Protein AF-A0A6M0M9L5-F1 (afdb_monomer_lite)

pLDDT: mean 87.01, std 11.63, range [43.94, 95.31]

Structure (mmCIF, N/CA/C/O backbone):
data_AF-A0A6M0M9L5-F1
#
_entry.id   AF-A0A6M0M9L5-F1
#
loop_
_atom_site.group_PDB
_atom_site.id
_atom_site.type_symbol
_atom_site.lab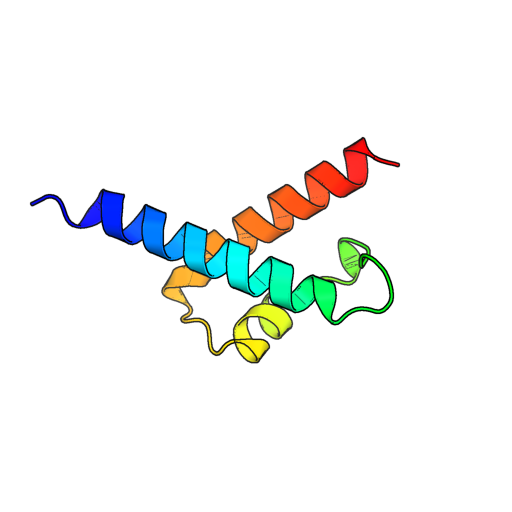el_atom_id
_atom_site.label_alt_id
_atom_site.label_comp_id
_atom_site.label_asym_id
_atom_site.label_entity_id
_atom_site.label_seq_id
_atom_site.pdbx_PDB_ins_code
_atom_site.Cartn_x
_atom_site.Cartn_y
_atom_site.Cartn_z
_atom_site.occupancy
_atom_site.B_iso_or_equiv
_atom_site.auth_seq_id
_atom_site.auth_comp_id
_atom_site.auth_asym_id
_atom_site.auth_atom_id
_atom_site.pdbx_PDB_model_num
ATOM 1 N N . MET A 1 1 ? -5.781 17.807 24.671 1.00 43.94 1 MET A N 1
ATOM 2 C CA . MET A 1 1 ? -6.200 17.025 23.489 1.00 43.94 1 MET A CA 1
ATOM 3 C C . MET A 1 1 ? -4.974 16.866 22.595 1.00 43.94 1 MET A C 1
ATOM 5 O O . MET A 1 1 ? -4.624 17.807 21.902 1.00 43.94 1 MET A O 1
ATOM 9 N N . PHE A 1 2 ? -4.258 15.743 22.704 1.00 47.59 2 PHE A N 1
ATOM 10 C CA . PHE A 1 2 ? -3.039 15.446 21.924 1.00 47.59 2 PHE A CA 1
ATOM 11 C C . PHE A 1 2 ? -3.243 14.288 20.924 1.00 47.59 2 PHE A C 1
ATOM 13 O O . PHE A 1 2 ? -2.271 13.803 20.358 1.00 47.59 2 PHE A O 1
ATOM 20 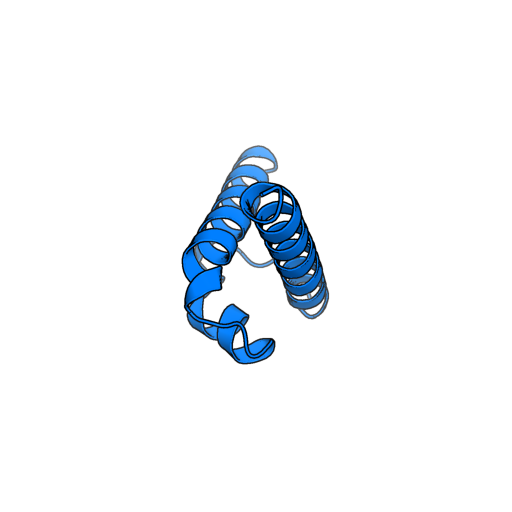N N . GLY A 1 3 ? -4.493 13.868 20.676 1.00 52.06 3 GLY A N 1
ATOM 21 C CA . GLY A 1 3 ? -4.799 12.729 19.796 1.00 52.06 3 GLY A CA 1
ATOM 22 C C . GLY A 1 3 ? -4.355 12.941 18.346 1.00 52.06 3 GLY A C 1
ATOM 23 O O . GLY A 1 3 ? -3.666 12.110 17.774 1.00 52.06 3 GLY A O 1
ATOM 24 N N . SER A 1 4 ? -4.583 14.126 17.779 1.00 66.75 4 SER A N 1
ATOM 25 C CA . SER A 1 4 ? -4.563 14.285 16.319 1.00 66.75 4 SER A CA 1
ATOM 26 C C . SER A 1 4 ? -3.199 14.150 15.624 1.00 66.75 4 SER A C 1
ATOM 28 O O . SER A 1 4 ? -3.169 13.872 14.432 1.00 66.75 4 SER A O 1
ATOM 30 N N . LYS A 1 5 ? -2.068 14.359 16.315 1.00 70.69 5 LYS A N 1
ATOM 31 C CA . LYS A 1 5 ? -0.727 14.256 15.691 1.00 70.69 5 LYS A CA 1
ATOM 32 C C . LYS A 1 5 ? -0.093 12.880 15.868 1.00 70.69 5 LYS A C 1
ATOM 34 O O . LYS A 1 5 ? 0.552 12.388 14.950 1.00 70.69 5 LYS A O 1
ATOM 39 N N . GLN A 1 6 ? -0.271 12.279 17.043 1.00 77.50 6 GLN A N 1
ATOM 40 C CA . GLN A 1 6 ? 0.275 10.957 17.344 1.00 77.50 6 GLN A CA 1
ATOM 41 C C . GLN A 1 6 ? -0.481 9.871 16.575 1.00 77.50 6 GLN A C 1
ATOM 43 O O . GLN A 1 6 ? 0.150 8.968 16.037 1.00 77.50 6 GLN A O 1
ATOM 48 N N . GLU A 1 7 ? -1.805 10.008 16.454 1.00 79.38 7 GLU A N 1
ATOM 49 C CA . GLU A 1 7 ? -2.642 9.100 15.663 1.00 79.38 7 GLU A CA 1
ATOM 50 C C . GLU A 1 7 ? -2.270 9.162 14.175 1.00 79.38 7 GLU A C 1
ATOM 52 O O . GLU A 1 7 ? -1.955 8.134 13.588 1.00 79.38 7 GLU A O 1
ATOM 57 N N . ALA A 1 8 ? -2.154 10.363 13.594 1.00 81.38 8 ALA A N 1
ATOM 58 C CA . ALA A 1 8 ? -1.762 10.523 12.190 1.00 81.38 8 ALA A CA 1
ATOM 59 C C . ALA A 1 8 ? -0.352 9.976 11.886 1.00 81.38 8 ALA A C 1
ATOM 61 O O . ALA A 1 8 ? -0.112 9.414 10.817 1.00 81.38 8 ALA A O 1
ATOM 62 N N . GLN A 1 9 ? 0.593 10.121 12.822 1.00 86.38 9 GLN A N 1
ATOM 63 C CA . GLN A 1 9 ? 1.942 9.576 12.664 1.00 86.38 9 GLN A CA 1
ATOM 64 C C . GLN A 1 9 ? 1.955 8.045 12.767 1.00 86.38 9 GLN A C 1
ATOM 66 O O . GLN A 1 9 ? 2.668 7.391 12.004 1.00 86.38 9 GLN A O 1
ATOM 71 N N . ALA A 1 10 ? 1.161 7.477 13.678 1.00 89.44 10 ALA A N 1
ATOM 72 C CA . ALA A 1 10 ? 0.999 6.033 13.808 1.00 89.44 10 ALA A CA 1
ATOM 73 C C . ALA A 1 10 ? 0.338 5.430 12.560 1.00 89.44 10 ALA A C 1
ATOM 75 O O . ALA A 1 10 ? 0.826 4.429 12.035 1.00 89.44 10 ALA A O 1
ATOM 76 N N . ASP A 1 11 ? -0.706 6.081 12.044 1.00 91.19 11 ASP A N 1
ATOM 77 C CA . ASP A 1 11 ? -1.390 5.688 10.814 1.00 91.19 11 ASP A CA 1
ATOM 78 C C . ASP A 1 11 ? -0.426 5.693 9.621 1.00 91.19 11 ASP A C 1
ATOM 80 O O . ASP A 1 11 ? -0.334 4.703 8.894 1.00 91.19 11 ASP A O 1
ATOM 84 N N . ARG A 1 12 ? 0.376 6.757 9.459 1.00 91.69 12 ARG A N 1
ATOM 85 C CA . ARG A 1 12 ? 1.392 6.813 8.397 1.00 91.69 12 ARG A CA 1
ATOM 86 C C . ARG A 1 12 ? 2.436 5.713 8.535 1.00 91.69 12 ARG A C 1
ATOM 88 O O . ARG A 1 12 ? 2.758 5.062 7.546 1.00 91.69 12 ARG A O 1
ATOM 95 N N . PHE A 1 13 ? 2.962 5.490 9.738 1.00 93.44 13 PHE A N 1
ATOM 96 C CA . PHE A 1 13 ? 3.957 4.440 9.965 1.00 93.44 13 PHE A CA 1
ATOM 97 C C . PHE A 1 13 ? 3.409 3.053 9.605 1.00 93.44 13 PHE A C 1
ATOM 99 O O . PHE A 1 13 ? 4.085 2.273 8.936 1.00 93.44 13 PHE A O 1
ATOM 106 N N . MET A 1 14 ? 2.169 2.768 10.003 1.00 94.75 14 MET A N 1
ATOM 107 C CA . MET A 1 14 ? 1.489 1.519 9.679 1.00 94.75 14 MET A CA 1
ATOM 108 C C . MET A 1 14 ? 1.310 1.348 8.165 1.00 94.75 14 MET A C 1
ATOM 110 O O . MET A 1 14 ? 1.667 0.295 7.640 1.00 94.75 14 MET A O 1
ATOM 114 N N . VAL A 1 15 ? 0.833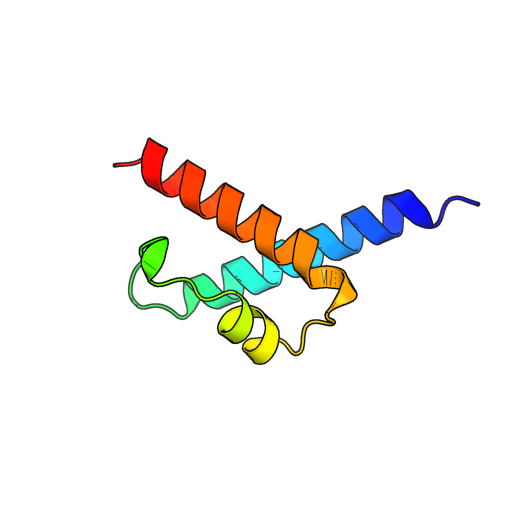 2.377 7.455 1.00 94.69 15 VAL A N 1
ATOM 115 C CA . VAL A 1 15 ? 0.648 2.329 5.994 1.00 94.69 15 VAL A CA 1
ATOM 116 C C . VAL A 1 15 ? 1.976 2.115 5.268 1.00 94.69 15 VAL A C 1
ATOM 118 O O . VAL A 1 15 ? 2.052 1.225 4.427 1.00 94.69 15 VAL A O 1
ATOM 121 N N . VAL A 1 16 ? 3.035 2.849 5.627 1.00 95.00 16 VAL A N 1
ATOM 122 C CA . VAL A 1 16 ? 4.380 2.666 5.043 1.00 95.00 16 VAL A CA 1
ATOM 123 C C . VAL A 1 16 ? 4.884 1.243 5.267 1.00 95.00 16 VAL A C 1
ATOM 125 O O . VAL A 1 16 ? 5.398 0.611 4.347 1.00 95.00 16 VAL A O 1
ATOM 128 N N . HIS A 1 17 ? 4.717 0.709 6.478 1.00 95.31 17 HIS A N 1
ATOM 129 C CA . HIS A 1 17 ? 5.131 -0.656 6.779 1.00 95.31 17 HIS A CA 1
ATOM 130 C C . HIS A 1 17 ? 4.384 -1.677 5.913 1.00 95.31 17 HIS A C 1
ATOM 132 O O . HIS A 1 17 ? 5.021 -2.508 5.271 1.00 95.31 17 HIS A O 1
ATOM 138 N N . ARG A 1 18 ? 3.049 -1.577 5.835 1.00 95.00 18 ARG A N 1
ATOM 139 C CA . ARG A 1 18 ? 2.233 -2.471 4.998 1.00 95.00 18 ARG A CA 1
ATOM 140 C C . ARG A 1 18 ? 2.559 -2.341 3.520 1.00 95.00 18 ARG A C 1
ATOM 142 O O . ARG A 1 18 ? 2.570 -3.346 2.821 1.00 95.00 18 ARG A O 1
ATOM 149 N N . PHE A 1 19 ? 2.835 -1.130 3.051 1.00 94.94 19 PHE A N 1
ATOM 150 C CA . PHE A 1 19 ? 3.214 -0.887 1.667 1.00 94.94 19 PHE A CA 1
ATOM 151 C C . PHE A 1 19 ? 4.556 -1.543 1.334 1.00 94.94 19 PHE A C 1
ATOM 153 O O . PHE A 1 19 ? 4.646 -2.279 0.359 1.00 94.94 19 PHE A O 1
ATOM 160 N N . ASN A 1 20 ? 5.563 -1.412 2.199 1.00 93.06 20 ASN A N 1
ATOM 161 C CA . ASN A 1 20 ? 6.840 -2.109 2.029 1.00 93.06 20 ASN A CA 1
ATOM 162 C C . ASN A 1 20 ? 6.696 -3.639 2.095 1.00 93.06 20 ASN A C 1
ATOM 164 O O . ASN A 1 20 ? 7.322 -4.351 1.313 1.00 93.06 20 ASN A O 1
ATOM 168 N N . GLU A 1 21 ? 5.849 -4.161 2.989 1.00 94.69 21 GLU A N 1
ATOM 169 C CA . GLU A 1 21 ? 5.497 -5.590 3.005 1.00 94.69 21 GLU A CA 1
ATOM 170 C C . GLU A 1 21 ? 4.759 -6.032 1.736 1.00 94.69 21 GLU A C 1
ATOM 172 O O . GLU A 1 21 ? 4.799 -7.205 1.371 1.00 94.69 21 GLU A O 1
ATOM 177 N N . TRP A 1 22 ? 4.017 -5.129 1.100 1.00 94.25 22 TRP A N 1
ATOM 178 C CA . TRP A 1 22 ? 3.326 -5.419 -0.144 1.00 94.25 22 TRP A CA 1
ATOM 179 C C . TRP A 1 22 ? 4.320 -5.486 -1.295 1.00 94.25 22 TRP A C 1
ATOM 181 O O . TRP A 1 22 ? 4.321 -6.478 -2.014 1.00 94.25 22 TRP A O 1
ATOM 191 N N . LEU A 1 23 ? 5.207 -4.492 -1.407 1.00 91.62 23 LEU A N 1
ATOM 192 C CA . LEU A 1 23 ? 6.274 -4.443 -2.407 1.00 91.62 23 LEU A CA 1
ATOM 193 C C . LEU A 1 23 ? 7.225 -5.640 -2.298 1.00 91.62 23 LEU A C 1
ATOM 195 O O . LEU A 1 23 ? 7.621 -6.191 -3.316 1.00 91.62 23 LEU A O 1
ATOM 199 N N . SER A 1 24 ? 7.540 -6.110 -1.086 1.00 91.81 24 SER A N 1
ATOM 200 C CA . SER A 1 24 ? 8.433 -7.264 -0.897 1.00 91.81 24 SER A CA 1
ATOM 201 C C . SER A 1 24 ? 7.861 -8.598 -1.389 1.00 91.81 24 SER A C 1
ATOM 203 O O . SER A 1 24 ? 8.603 -9.573 -1.498 1.00 91.81 24 SER A O 1
ATOM 205 N N . LYS A 1 25 ? 6.553 -8.662 -1.677 1.00 91.31 25 LYS A N 1
ATOM 206 C CA . LYS A 1 25 ? 5.908 -9.835 -2.290 1.00 91.31 25 LYS A CA 1
ATOM 207 C C . LYS A 1 25 ? 6.055 -9.867 -3.809 1.00 91.31 25 LYS A C 1
ATOM 209 O O . LYS A 1 25 ? 5.736 -10.893 -4.403 1.00 91.31 25 LYS A O 1
ATOM 214 N N . TRP A 1 26 ? 6.471 -8.767 -4.427 1.00 89.94 26 TRP A N 1
ATOM 215 C CA . TRP A 1 26 ? 6.734 -8.724 -5.858 1.00 89.94 26 TRP A CA 1
ATOM 216 C C . TRP A 1 26 ? 8.124 -9.296 -6.142 1.00 89.94 26 TRP A C 1
ATOM 218 O O . TRP A 1 26 ? 9.061 -9.072 -5.377 1.00 89.94 26 TRP A O 1
ATOM 228 N N . ASP A 1 27 ? 8.265 -10.015 -7.257 1.00 88.00 27 ASP A N 1
ATOM 229 C CA . ASP A 1 27 ?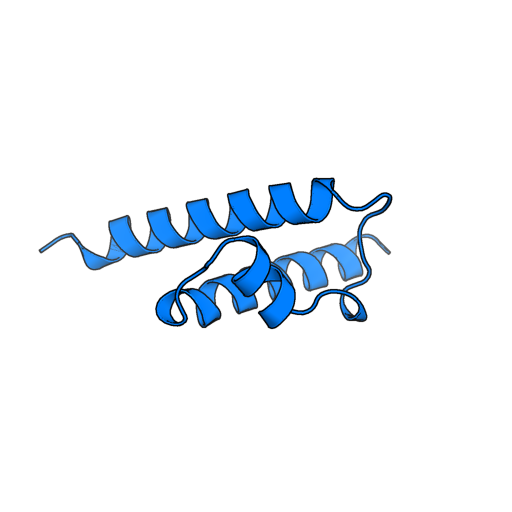 9.566 -10.525 -7.709 1.00 88.00 27 ASP A CA 1
ATOM 230 C C . ASP A 1 27 ? 10.560 -9.389 -8.028 1.00 88.00 27 ASP A C 1
ATOM 232 O O . ASP A 1 27 ? 11.769 -9.555 -7.867 1.00 88.00 27 ASP A O 1
ATOM 236 N N . PHE A 1 28 ? 10.051 -8.222 -8.443 1.00 85.94 28 PHE A N 1
ATOM 237 C CA . PHE A 1 28 ? 10.813 -7.006 -8.737 1.00 85.94 28 PHE A CA 1
ATOM 238 C C . PHE A 1 28 ? 10.064 -5.771 -8.228 1.00 85.94 28 PHE A C 1
ATOM 240 O O . PHE A 1 28 ? 8.855 -5.829 -8.014 1.00 85.94 28 PHE A O 1
ATOM 247 N N . ALA A 1 29 ? 10.770 -4.649 -8.054 1.00 87.25 29 ALA A N 1
ATOM 248 C CA . ALA A 1 29 ? 10.137 -3.381 -7.699 1.00 87.25 29 ALA A CA 1
ATOM 249 C C . ALA A 1 29 ? 9.149 -2.967 -8.813 1.00 87.25 29 ALA A C 1
ATOM 251 O O . ALA A 1 29 ? 9.605 -2.759 -9.940 1.00 87.25 29 ALA A O 1
ATOM 252 N N . PRO A 1 30 ? 7.832 -2.885 -8.535 1.00 88.56 30 PRO A N 1
ATOM 253 C CA . PRO A 1 30 ? 6.834 -2.557 -9.548 1.00 88.56 30 PRO A CA 1
ATOM 254 C C . PRO A 1 30 ? 7.022 -1.148 -10.093 1.00 88.56 30 PRO A C 1
ATOM 256 O O . PRO A 1 30 ? 7.361 -0.223 -9.346 1.00 88.56 30 PRO A O 1
ATOM 259 N N . GLU A 1 31 ? 6.730 -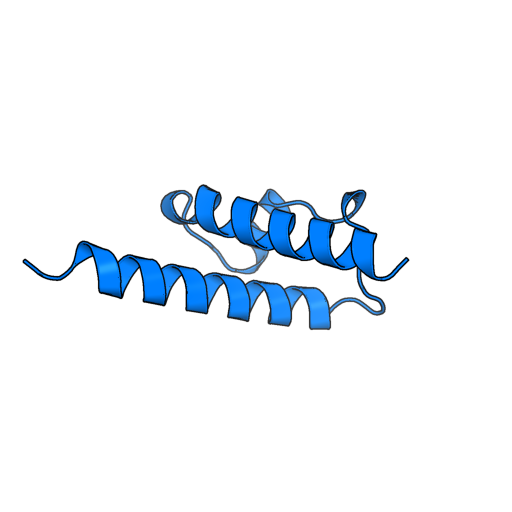0.963 -11.375 1.00 89.56 31 GLU A N 1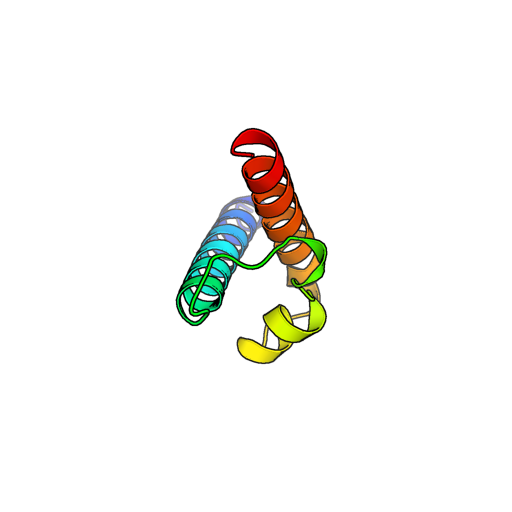
ATOM 260 C CA . GLU A 1 31 ? 6.669 0.371 -11.957 1.00 89.56 31 GLU A CA 1
ATOM 261 C C . GLU A 1 31 ? 5.490 1.166 -11.350 1.00 89.56 31 GLU A C 1
ATOM 263 O O . GLU A 1 31 ? 4.459 0.590 -10.984 1.00 89.56 31 GLU A O 1
ATOM 268 N N . PRO A 1 32 ? 5.572 2.507 -11.259 1.00 87.62 32 PRO A N 1
ATOM 269 C CA . PRO A 1 32 ? 4.501 3.325 -10.682 1.00 87.62 32 PRO A CA 1
ATOM 270 C C . PRO A 1 32 ? 3.114 3.124 -11.315 1.00 87.62 32 PRO A C 1
ATOM 272 O O . PRO A 1 32 ? 2.094 3.229 -10.638 1.00 87.62 32 PRO A O 1
ATOM 275 N N . ASN A 1 33 ? 3.060 2.814 -12.611 1.00 88.38 33 ASN A N 1
ATOM 276 C CA . ASN A 1 33 ? 1.825 2.515 -13.345 1.00 88.38 33 ASN A CA 1
ATOM 277 C C . ASN A 1 33 ? 1.225 1.135 -13.009 1.00 88.38 33 ASN A C 1
ATOM 279 O O . ASN A 1 33 ? 0.039 0.920 -13.264 1.00 88.38 33 ASN A O 1
ATOM 283 N N . GLU A 1 34 ? 2.011 0.211 -12.454 1.00 89.50 34 GLU A N 1
ATOM 284 C CA . GLU A 1 34 ? 1.556 -1.106 -11.995 1.00 89.50 34 GLU A CA 1
ATOM 285 C C . GLU A 1 34 ? 0.950 -1.043 -10.585 1.00 89.50 34 GLU A C 1
ATOM 287 O O . GLU A 1 34 ? 0.178 -1.921 -10.189 1.00 89.50 34 GLU A O 1
ATOM 292 N N . ILE A 1 35 ? 1.245 0.018 -9.828 1.00 91.25 35 ILE A N 1
ATOM 293 C CA . ILE A 1 35 ? 0.736 0.201 -8.471 1.00 91.25 35 ILE A CA 1
ATOM 294 C C . ILE A 1 35 ? -0.708 0.697 -8.493 1.00 91.25 35 ILE A C 1
ATOM 296 O O . ILE A 1 35 ? -1.016 1.840 -8.829 1.00 91.25 35 ILE A O 1
ATOM 300 N N . ASN A 1 36 ? -1.622 -0.162 -8.042 1.00 92.31 36 ASN A N 1
ATOM 301 C CA . ASN A 1 36 ? -3.024 0.184 -7.863 1.00 92.31 36 ASN A CA 1
ATOM 302 C C . ASN A 1 36 ? -3.369 0.361 -6.377 1.00 92.31 36 ASN A C 1
ATOM 304 O O . ASN A 1 36 ? -3.386 -0.602 -5.607 1.00 92.31 36 ASN A O 1
ATOM 308 N N . ILE A 1 37 ? -3.733 1.586 -5.986 1.00 92.00 37 ILE A N 1
ATOM 309 C CA . ILE A 1 37 ? -4.101 1.901 -4.600 1.00 92.00 37 ILE A CA 1
ATOM 310 C C . ILE A 1 37 ? -5.244 1.032 -4.062 1.00 92.00 37 ILE A C 1
ATOM 312 O O . ILE A 1 37 ? -5.201 0.606 -2.911 1.00 92.00 37 ILE A O 1
ATOM 316 N N . SER A 1 38 ? -6.260 0.731 -4.874 1.00 93.19 38 SER A N 1
ATOM 317 C CA . SER A 1 38 ? -7.388 -0.093 -4.436 1.00 93.19 38 SER A CA 1
ATOM 318 C C . SER A 1 38 ? -6.959 -1.531 -4.157 1.00 93.19 38 SER A C 1
ATOM 320 O O . SER A 1 38 ? -7.456 -2.128 -3.206 1.00 93.19 38 SER A O 1
ATOM 322 N N . GLN A 1 39 ? -6.015 -2.075 -4.932 1.00 93.00 39 GLN A N 1
ATOM 323 C CA . GLN A 1 39 ? -5.451 -3.401 -4.666 1.00 93.00 39 GLN A CA 1
ATOM 324 C C . GLN A 1 39 ? -4.621 -3.410 -3.385 1.00 93.00 39 GLN A C 1
ATOM 326 O O . GLN A 1 39 ? -4.796 -4.304 -2.560 1.00 93.00 39 GLN A O 1
ATOM 331 N N . PHE A 1 40 ? -3.769 -2.401 -3.189 1.00 93.69 40 PHE A N 1
ATOM 332 C CA . PHE A 1 40 ? -2.985 -2.264 -1.965 1.00 93.69 40 PHE A CA 1
ATOM 333 C C . PHE A 1 40 ? -3.885 -2.160 -0.723 1.00 93.69 40 PHE A C 1
ATOM 335 O O . PHE A 1 40 ? -3.727 -2.929 0.226 1.00 93.69 40 PHE A O 1
ATOM 342 N N . MET A 1 41 ? -4.880 -1.269 -0.748 1.00 93.88 41 MET A N 1
ATOM 343 C CA . MET A 1 41 ? -5.812 -1.097 0.368 1.00 93.88 41 MET A CA 1
ATOM 344 C C . MET A 1 41 ? -6.627 -2.363 0.643 1.00 93.88 41 MET A C 1
ATOM 346 O O . MET A 1 41 ? -6.798 -2.731 1.803 1.00 93.88 41 MET A O 1
ATOM 350 N N . ALA A 1 42 ? -7.090 -3.057 -0.401 1.00 94.56 42 ALA A N 1
ATOM 351 C CA . ALA A 1 42 ? -7.823 -4.311 -0.250 1.00 94.56 42 ALA A CA 1
ATOM 352 C C . ALA A 1 42 ? -6.946 -5.441 0.315 1.00 94.56 42 ALA A C 1
ATOM 354 O O . ALA A 1 42 ? -7.424 -6.229 1.126 1.00 94.56 42 ALA A O 1
ATOM 355 N N . ALA A 1 43 ? -5.664 -5.508 -0.061 1.00 93.31 43 ALA A N 1
ATOM 356 C CA . ALA A 1 43 ? -4.741 -6.548 0.397 1.00 93.31 43 ALA A CA 1
ATOM 357 C C . ALA A 1 43 ? -4.457 -6.506 1.910 1.00 93.31 43 ALA A C 1
ATOM 359 O O . ALA A 1 43 ? -4.078 -7.527 2.483 1.00 93.31 43 ALA A O 1
ATOM 360 N N . TYR A 1 44 ? -4.635 -5.345 2.547 1.00 93.06 44 TYR A N 1
ATOM 361 C CA . TYR A 1 44 ? -4.385 -5.132 3.978 1.00 93.06 44 TYR A CA 1
ATOM 362 C C . TYR A 1 44 ? -5.620 -4.641 4.742 1.00 93.06 44 TYR A C 1
ATOM 364 O O . TYR A 1 44 ? -5.484 -4.177 5.872 1.00 93.06 44 TYR A O 1
ATOM 372 N N . GLU A 1 45 ? -6.806 -4.733 4.128 1.00 93.06 45 GLU A N 1
ATOM 373 C CA . GLU A 1 45 ? -8.086 -4.299 4.708 1.00 93.06 45 GLU A CA 1
ATOM 374 C C . GLU A 1 45 ? -8.026 -2.864 5.275 1.00 93.06 45 GLU A C 1
ATOM 376 O O . GLU A 1 45 ? -8.559 -2.564 6.345 1.00 93.06 45 GLU A O 1
ATOM 381 N N . LEU A 1 46 ? -7.339 -1.961 4.562 1.00 92.31 46 LEU A N 1
ATOM 382 C CA . LEU A 1 46 ? -7.142 -0.580 4.999 1.00 92.31 46 LEU A CA 1
ATOM 383 C C . LEU A 1 46 ? -8.438 0.225 4.876 1.00 92.31 46 LEU A C 1
ATOM 385 O O . LEU A 1 46 ? -9.112 0.224 3.845 1.00 92.31 46 LEU A O 1
ATOM 389 N N . ASP A 1 47 ? -8.754 0.967 5.936 1.00 90.81 47 ASP A N 1
ATOM 390 C CA . ASP A 1 47 ? -9.926 1.835 5.992 1.00 90.81 47 ASP A CA 1
ATOM 391 C C . ASP A 1 47 ? -9.804 3.002 4.995 1.00 90.81 47 ASP A C 1
ATOM 393 O O . ASP A 1 47 ? -8.727 3.569 4.794 1.00 90.81 47 ASP A O 1
ATOM 397 N N . ASN A 1 48 ? -10.927 3.418 4.405 1.00 90.75 48 ASN A N 1
ATOM 398 C CA . ASN A 1 48 ? -10.975 4.538 3.464 1.00 90.75 48 ASN A CA 1
ATOM 399 C C . ASN A 1 48 ? -10.470 5.866 4.066 1.00 90.75 48 ASN A C 1
ATOM 401 O O . ASN A 1 48 ? -9.986 6.728 3.336 1.00 90.75 48 ASN A O 1
ATOM 405 N N . LYS A 1 49 ? -10.503 6.030 5.394 1.00 90.38 49 LYS A N 1
ATOM 406 C CA . LYS A 1 49 ? -9.894 7.170 6.100 1.00 90.38 49 LYS A CA 1
ATOM 407 C C . LYS A 1 49 ? -8.374 7.253 5.916 1.00 90.38 49 LYS A C 1
ATOM 409 O O . LYS A 1 49 ? -7.815 8.332 6.078 1.00 90.38 49 LYS A O 1
ATOM 414 N N . LEU A 1 50 ? -7.716 6.134 5.596 1.00 92.31 50 LEU A N 1
ATOM 415 C CA . LEU A 1 50 ? -6.276 6.037 5.342 1.00 92.31 50 LEU A CA 1
ATOM 416 C C . LEU A 1 50 ? -5.938 6.206 3.859 1.00 92.31 50 LEU A C 1
ATOM 418 O O . LEU A 1 50 ? -4.760 6.209 3.513 1.00 92.31 50 LEU A O 1
ATOM 422 N N . LYS A 1 51 ? -6.941 6.358 2.981 1.00 93.06 51 LYS A N 1
ATOM 423 C CA . LYS A 1 51 ? -6.730 6.453 1.533 1.00 93.06 51 LYS A CA 1
ATOM 424 C C . LYS A 1 51 ? -5.727 7.548 1.174 1.00 93.06 51 LYS A C 1
ATOM 426 O O . LYS A 1 51 ? -4.775 7.263 0.468 1.00 93.06 51 LYS A O 1
ATOM 431 N N . TRP A 1 52 ? -5.883 8.748 1.729 1.00 92.50 52 TRP A N 1
ATOM 432 C CA . TRP A 1 52 ? -4.977 9.873 1.466 1.00 92.50 52 TRP A CA 1
ATOM 433 C C . TRP A 1 52 ? -3.530 9.595 1.914 1.00 92.50 52 TRP A C 1
ATOM 435 O O . TRP A 1 52 ? -2.586 10.065 1.289 1.00 92.50 52 TRP A O 1
ATOM 445 N N . ILE A 1 53 ? -3.343 8.802 2.976 1.00 93.69 53 ILE A N 1
ATOM 446 C CA . ILE A 1 53 ? -2.014 8.362 3.428 1.00 93.69 53 ILE A CA 1
ATOM 447 C C . ILE A 1 53 ? -1.441 7.356 2.432 1.00 93.69 53 ILE A C 1
ATOM 449 O O . ILE A 1 53 ? -0.271 7.443 2.081 1.00 93.69 53 ILE A O 1
ATOM 453 N N . CYS A 1 54 ? -2.264 6.416 1.963 1.00 94.00 54 CYS A N 1
ATOM 454 C CA . CYS A 1 54 ? -1.864 5.444 0.950 1.00 94.00 54 CYS A CA 1
ATOM 455 C C . CYS A 1 54 ? -1.480 6.137 -0.366 1.00 94.00 54 CYS A C 1
ATOM 457 O O . CYS A 1 54 ? -0.460 5.783 -0.943 1.00 94.00 54 CYS A O 1
ATOM 459 N N . GLU A 1 55 ? -2.254 7.138 -0.804 1.00 94.25 55 GLU A N 1
ATOM 460 C CA . GLU A 1 55 ? -1.944 7.974 -1.975 1.00 94.25 55 GLU A CA 1
ATOM 461 C C . GLU A 1 55 ? -0.576 8.641 -1.805 1.00 94.25 55 GLU A C 1
ATOM 463 O O . GLU A 1 55 ? 0.302 8.419 -2.633 1.00 94.25 55 GLU A O 1
ATOM 468 N N . SER A 1 56 ? -0.346 9.325 -0.678 1.00 94.31 56 SER A N 1
ATOM 469 C CA . SER A 1 56 ? 0.937 9.982 -0.395 1.00 94.31 56 SER A CA 1
ATOM 470 C C . SER A 1 56 ? 2.119 9.010 -0.407 1.00 94.31 56 SER A C 1
ATOM 472 O O . SER A 1 56 ? 3.167 9.345 -0.944 1.00 94.31 56 SER A O 1
ATOM 474 N N . VAL A 1 57 ? 1.978 7.811 0.168 1.00 93.56 57 VAL A N 1
ATOM 475 C CA . VAL A 1 57 ? 3.070 6.820 0.202 1.00 93.56 57 VAL A CA 1
ATOM 476 C C . VAL A 1 57 ? 3.382 6.287 -1.200 1.00 93.56 57 VAL A C 1
ATOM 478 O O . VAL A 1 57 ? 4.547 6.084 -1.535 1.00 93.56 57 VAL A O 1
ATOM 481 N N . ILE A 1 58 ? 2.359 6.089 -2.036 1.00 93.00 58 ILE A N 1
ATOM 482 C CA . ILE A 1 58 ? 2.532 5.675 -3.435 1.00 93.00 58 ILE A CA 1
ATOM 483 C C . ILE A 1 58 ? 3.177 6.798 -4.259 1.00 93.00 58 ILE A C 1
ATOM 485 O O . ILE A 1 58 ? 4.038 6.521 -5.093 1.00 93.00 58 ILE A O 1
ATOM 489 N N . GLU A 1 59 ? 2.793 8.055 -4.030 1.00 92.69 59 GLU A N 1
ATOM 490 C CA . GLU A 1 59 ? 3.418 9.219 -4.669 1.00 92.69 59 GLU A CA 1
ATOM 491 C C . GLU A 1 59 ? 4.897 9.351 -4.283 1.00 92.69 59 GLU A C 1
ATOM 493 O O . GLU A 1 59 ? 5.727 9.568 -5.162 1.00 92.69 59 GLU A O 1
ATOM 498 N N . GLU A 1 60 ? 5.241 9.160 -3.003 1.00 92.19 60 GLU A N 1
ATOM 499 C CA . GLU A 1 60 ? 6.633 9.139 -2.526 1.00 92.19 60 GLU A CA 1
ATOM 500 C C . GLU A 1 60 ? 7.440 8.036 -3.225 1.00 92.19 60 GLU A C 1
ATOM 502 O O . GLU A 1 60 ? 8.477 8.325 -3.817 1.00 92.19 60 GLU A O 1
ATOM 507 N N . TYR A 1 61 ? 6.914 6.808 -3.267 1.00 90.88 61 TYR A N 1
ATOM 508 C CA . TYR A 1 61 ? 7.545 5.702 -3.994 1.00 90.88 61 TYR A CA 1
ATOM 509 C C . TYR A 1 61 ? 7.736 6.012 -5.485 1.00 90.88 61 TYR A C 1
ATOM 511 O O . TYR A 1 61 ? 8.780 5.725 -6.064 1.00 90.88 61 TYR A O 1
ATOM 519 N N . THR A 1 62 ? 6.728 6.619 -6.114 1.00 89.31 62 THR A N 1
ATOM 520 C CA . THR A 1 62 ? 6.775 6.999 -7.531 1.00 89.31 62 THR A CA 1
ATOM 521 C C . THR A 1 62 ? 7.853 8.049 -7.786 1.00 89.31 62 THR A C 1
ATOM 523 O O . THR A 1 62 ? 8.588 7.948 -8.766 1.00 89.31 62 THR A O 1
ATOM 526 N N . ALA A 1 63 ? 7.970 9.044 -6.906 1.00 89.38 63 ALA A N 1
ATOM 527 C CA . ALA A 1 63 ? 9.007 10.063 -6.991 1.00 89.38 63 ALA A CA 1
ATOM 528 C C . ALA A 1 63 ? 10.407 9.447 -6.850 1.00 89.38 63 ALA A C 1
ATOM 530 O O . ALA A 1 63 ? 11.261 9.707 -7.695 1.00 89.38 63 ALA A O 1
ATOM 531 N N . GLU A 1 64 ? 10.614 8.572 -5.860 1.00 85.75 64 GLU A N 1
ATOM 532 C CA . GLU A 1 64 ? 11.886 7.861 -5.667 1.00 85.75 64 GLU A CA 1
ATOM 533 C C . GLU A 1 64 ? 12.237 6.980 -6.877 1.00 85.75 64 GLU A C 1
ATOM 535 O O . GLU A 1 64 ? 13.387 6.955 -7.311 1.00 85.75 64 GLU A O 1
ATOM 540 N N . TYR A 1 65 ? 11.251 6.306 -7.479 1.00 82.88 65 TYR A N 1
ATOM 541 C CA . TYR A 1 65 ? 11.453 5.521 -8.699 1.00 82.88 65 TYR A CA 1
ATOM 542 C C . TYR A 1 65 ? 11.982 6.389 -9.852 1.00 82.88 65 TYR A C 1
ATOM 544 O O . TYR A 1 65 ? 12.900 5.990 -10.562 1.00 82.88 65 TYR A O 1
ATOM 552 N N . HIS A 1 66 ? 11.456 7.604 -10.019 1.00 73.38 66 HIS A N 1
ATOM 553 C CA . HIS A 1 66 ? 11.911 8.531 -11.058 1.00 73.38 66 HIS A CA 1
ATOM 554 C C . HIS A 1 66 ? 13.288 9.158 -10.794 1.00 73.38 66 HIS A C 1
ATOM 556 O O . HIS A 1 66 ? 13.913 9.627 -11.740 1.00 73.38 66 HIS A O 1
ATOM 562 N N . GLU A 1 67 ? 13.767 9.192 -9.549 1.00 70.06 67 GLU A N 1
ATOM 563 C CA . GLU A 1 67 ? 15.108 9.705 -9.227 1.00 70.06 67 GLU A CA 1
ATOM 564 C C . GLU A 1 67 ? 16.217 8.660 -9.431 1.00 70.06 67 GLU A C 1
ATOM 566 O O . GLU A 1 67 ? 17.383 9.019 -9.603 1.00 70.06 67 GLU A O 1
ATOM 571 N N . VAL A 1 68 ? 15.869 7.371 -9.401 1.00 63.72 68 VAL A N 1
ATOM 572 C CA . VAL A 1 68 ? 16.824 6.255 -9.494 1.00 63.72 68 VAL A CA 1
ATOM 573 C C . VAL A 1 68 ? 17.063 5.793 -10.941 1.00 63.72 68 VAL A C 1
ATOM 575 O O . VAL A 1 68 ? 18.080 5.143 -11.201 1.00 63.72 68 VAL A O 1
ATOM 578 N N . PHE A 1 69 ? 16.176 6.144 -11.879 1.00 52.69 69 PHE A N 1
ATOM 579 C CA . PHE A 1 69 ? 16.218 5.719 -13.286 1.00 52.69 69 PHE A CA 1
ATOM 580 C C . PHE A 1 69 ? 16.543 6.843 -14.277 1.00 52.69 69 PHE A C 1
ATOM 582 O O . PHE A 1 69 ? 15.994 7.958 -14.140 1.00 52.69 69 PHE A O 1
#

Organism: NCBI:txid1358

Foldseek 3Di:
DPCPPVVVVVLLVVLLVLVVVVQVPDPDRDALVVDDLVVSCVVVVNDPVCSVSSVVSSVVVNVVVVVVD

Secondary structure (DSSP, 8-state):
--HHHHHHHHHHHHHHHHHHHHHTTSSSPPPTTT--HHHHHHHTT--GGGHHHHHHHHHHHHHHHHHH-

Radius of gyration: 12.85 Å; chains: 1; bounding box: 28×28×37 Å

Sequence (69 aa):
MFGSKQEAQADRFMVVHRFNEWLSKWDFAPEPNEINISQFMAAYELDNKLKWICESVIEEYTAEYHEVF